Protein AF-A0AAU2DV90-F1 (afdb_monomer_lite)

Sequence (62 aa):
MCGAPANQVDHVVPGDDHSDANLQALCQWCHTHKSSSEGGTAAALTRVRTDKPKPAHPALED

Structure (mmCIF, N/CA/C/O backbone):
data_AF-A0AAU2DV90-F1
#
_entry.id   AF-A0AAU2DV90-F1
#
loop_
_atom_site.group_PDB
_atom_site.id
_atom_site.type_symbol
_atom_site.label_atom_id
_atom_site.label_alt_id
_atom_site.label_comp_id
_atom_site.label_asym_id
_atom_site.label_entity_id
_atom_site.label_seq_id
_atom_site.pdbx_PDB_ins_code
_atom_site.Cartn_x
_atom_site.Cartn_y
_atom_site.Cartn_z
_atom_site.occupancy
_atom_site.B_iso_or_equiv
_atom_site.auth_seq_id
_atom_site.auth_comp_id
_atom_site.auth_asym_id
_atom_site.auth_atom_id
_atom_site.pdbx_PDB_model_num
ATOM 1 N N . MET A 1 1 ? -3.136 -10.708 10.423 1.00 74.88 1 MET A N 1
ATOM 2 C CA . MET A 1 1 ? -3.675 -9.516 11.119 1.00 74.88 1 MET A CA 1
ATOM 3 C C . MET A 1 1 ? -3.024 -9.433 12.493 1.00 74.88 1 MET A C 1
ATOM 5 O O . MET A 1 1 ? -2.908 -10.473 13.125 1.00 74.88 1 MET A O 1
ATOM 9 N N . CYS A 1 2 ? -2.536 -8.267 12.931 1.00 92.00 2 CYS A N 1
ATOM 10 C CA . CYS A 1 2 ? -1.751 -8.155 14.175 1.00 92.00 2 CYS A CA 1
ATOM 11 C C . CYS A 1 2 ? -2.593 -7.983 15.456 1.00 92.00 2 CYS A C 1
ATOM 13 O O . CYS A 1 2 ? -2.038 -8.029 16.546 1.00 92.00 2 CYS A O 1
ATOM 15 N N . GLY A 1 3 ? -3.910 -7.763 15.337 1.00 93.12 3 GLY A N 1
ATOM 16 C CA . GLY A 1 3 ? -4.836 -7.626 16.471 1.00 93.12 3 GLY A CA 1
ATOM 17 C C . GLY A 1 3 ? -4.844 -6.258 17.170 1.00 93.12 3 GLY A C 1
ATOM 18 O O . GLY A 1 3 ? -5.668 -6.042 18.052 1.00 93.12 3 GLY A O 1
ATOM 19 N N . AL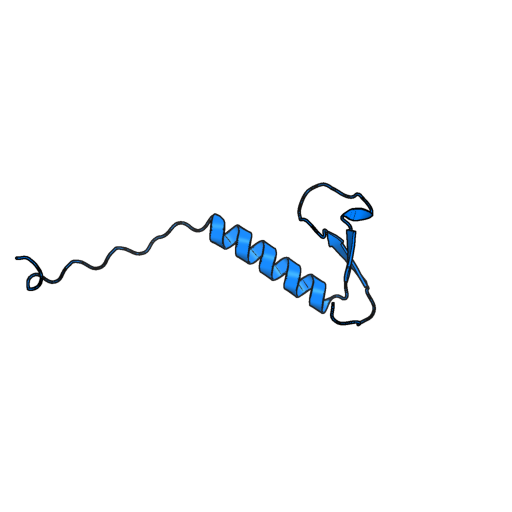A A 1 4 ? -3.970 -5.322 16.784 1.00 96.81 4 ALA A N 1
ATOM 20 C CA . ALA A 1 4 ? -3.987 -3.959 17.316 1.00 96.81 4 ALA A CA 1
ATOM 21 C C . ALA A 1 4 ? -5.222 -3.168 16.828 1.00 96.81 4 ALA A C 1
ATOM 23 O O . ALA A 1 4 ? -5.699 -3.431 15.719 1.00 96.81 4 ALA A O 1
ATOM 24 N N . PRO A 1 5 ? -5.707 -2.172 17.600 1.00 97.56 5 PRO A N 1
ATOM 25 C CA . PRO A 1 5 ? -6.816 -1.320 17.183 1.00 97.56 5 PRO A CA 1
ATOM 26 C C . PRO A 1 5 ? -6.560 -0.676 15.820 1.00 97.56 5 PRO A C 1
ATOM 28 O O . PRO A 1 5 ? -5.479 -0.135 15.562 1.00 97.56 5 PRO A O 1
ATOM 31 N N . ALA A 1 6 ? -7.562 -0.748 14.949 1.00 97.31 6 ALA A N 1
ATOM 32 C CA . ALA A 1 6 ? -7.485 -0.159 13.626 1.00 97.31 6 ALA A CA 1
ATOM 33 C C . ALA A 1 6 ? -7.700 1.357 13.684 1.00 97.31 6 ALA A C 1
ATOM 35 O O . ALA A 1 6 ? -8.531 1.858 14.439 1.00 97.31 6 ALA A O 1
ATOM 36 N N . ASN A 1 7 ? -6.950 2.074 12.856 1.00 97.81 7 ASN A N 1
ATOM 37 C CA . ASN A 1 7 ? -7.095 3.513 12.644 1.00 97.81 7 ASN A CA 1
ATOM 38 C C . ASN A 1 7 ? -6.903 3.914 11.174 1.00 97.81 7 ASN A C 1
ATOM 40 O O . ASN A 1 7 ? -6.908 5.101 10.869 1.00 97.81 7 ASN A O 1
ATOM 44 N N . GLN A 1 8 ? -6.722 2.934 10.289 1.00 98.31 8 GLN A N 1
ATOM 45 C CA . GLN A 1 8 ? -6.607 3.094 8.846 1.00 98.31 8 GLN A CA 1
ATOM 46 C C . GLN A 1 8 ? -7.606 2.161 8.159 1.00 98.31 8 GLN A C 1
ATOM 48 O O . GLN A 1 8 ? -7.866 1.056 8.646 1.00 98.31 8 GLN A O 1
ATOM 53 N N . VAL A 1 9 ? -8.131 2.602 7.020 1.00 97.62 9 VAL A N 1
ATOM 54 C CA . VAL A 1 9 ? -8.915 1.782 6.091 1.00 97.62 9 VAL A CA 1
ATOM 55 C C . VAL A 1 9 ? -8.081 1.625 4.829 1.00 97.62 9 VAL A C 1
ATOM 57 O O . VAL A 1 9 ? -7.515 2.603 4.350 1.00 97.62 9 VAL A O 1
ATOM 60 N N . ASP A 1 10 ? -7.981 0.404 4.323 1.00 97.50 10 ASP A N 1
ATOM 61 C CA . ASP A 1 10 ? -7.176 0.086 3.147 1.00 97.50 10 ASP A CA 1
ATOM 62 C C . ASP A 1 10 ? -7.876 -0.972 2.294 1.00 97.50 10 ASP A C 1
ATOM 64 O O . ASP A 1 10 ? -8.700 -1.737 2.796 1.00 97.50 10 ASP A O 1
ATOM 68 N N . HIS A 1 11 ? -7.534 -1.029 1.014 1.00 98.19 11 HIS A N 1
ATOM 69 C CA . HIS A 1 11 ? -8.077 -2.003 0.082 1.00 98.19 11 HIS A CA 1
ATOM 70 C C . HIS A 1 11 ? -7.463 -3.391 0.303 1.00 98.19 11 HIS A C 1
ATOM 7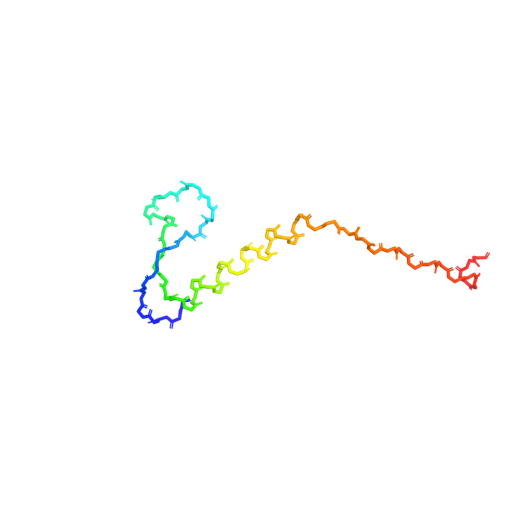2 O O . HIS A 1 11 ? -6.252 -3.512 0.486 1.00 98.19 11 HIS A O 1
ATOM 78 N N . VAL A 1 12 ? -8.267 -4.452 0.235 1.00 96.81 12 VAL A N 1
ATOM 79 C CA . VAL A 1 12 ? -7.801 -5.848 0.211 1.00 96.81 12 VAL A CA 1
ATOM 80 C C . VAL A 1 12 ? -7.092 -6.122 -1.117 1.00 96.81 12 VAL A C 1
ATOM 82 O O . VAL A 1 12 ? -5.980 -6.649 -1.135 1.00 96.81 12 VAL A O 1
ATOM 85 N N . VAL A 1 13 ? -7.722 -5.716 -2.223 1.00 96.94 13 VAL A N 1
ATOM 86 C CA . VAL A 1 13 ? -7.162 -5.710 -3.576 1.00 96.94 13 VAL A CA 1
ATOM 87 C C . VAL A 1 13 ? -6.991 -4.255 -4.027 1.00 96.94 13 VAL A C 1
ATOM 89 O O . VAL A 1 13 ? -7.984 -3.530 -4.094 1.00 96.94 13 VAL A O 1
ATOM 92 N N . PRO A 1 14 ? -5.766 -3.800 -4.348 1.00 95.38 14 PRO A N 1
ATOM 93 C CA . PRO A 1 14 ? -5.531 -2.420 -4.763 1.00 95.38 14 PRO A CA 1
ATOM 94 C C . PRO A 1 14 ? -6.234 -2.110 -6.092 1.00 95.38 14 PRO A C 1
ATOM 96 O O . PRO A 1 14 ? -6.215 -2.918 -7.021 1.00 95.38 14 PRO A O 1
ATOM 99 N N . GLY A 1 15 ? -6.831 -0.924 -6.197 1.00 94.31 15 GLY A N 1
ATOM 100 C CA . GLY A 1 15 ? -7.596 -0.499 -7.367 1.00 94.31 15 GLY A CA 1
ATOM 101 C C . GLY A 1 15 ? -8.639 0.555 -7.005 1.00 94.31 15 GLY A C 1
ATOM 102 O O . GLY A 1 15 ? -8.480 1.257 -6.013 1.00 94.31 15 GLY A O 1
ATOM 103 N N . ASP A 1 16 ? -9.692 0.645 -7.818 1.00 96.56 16 ASP A N 1
ATOM 104 C CA . ASP A 1 16 ? -10.787 1.622 -7.671 1.00 96.56 16 ASP A CA 1
ATOM 105 C C . ASP A 1 16 ? -12.076 1.002 -7.082 1.00 96.56 16 ASP A C 1
ATOM 107 O O . ASP A 1 16 ? -13.123 1.645 -6.999 1.00 96.56 16 ASP A O 1
ATOM 111 N N . ASP A 1 17 ? -12.021 -0.274 -6.682 1.00 98.00 17 ASP A N 1
ATOM 112 C CA . ASP A 1 17 ? -13.138 -0.947 -6.017 1.00 98.00 17 ASP A CA 1
ATOM 113 C C . ASP A 1 17 ? -13.205 -0.539 -4.541 1.00 98.00 17 ASP A C 1
ATOM 115 O O . ASP A 1 17 ? -12.487 -1.072 -3.695 1.00 98.00 17 ASP A O 1
ATOM 119 N N . HIS A 1 18 ? -14.106 0.394 -4.251 1.00 97.62 18 HIS A N 1
ATOM 120 C CA . HIS A 1 18 ? -14.378 0.909 -2.911 1.00 97.62 18 HIS A CA 1
ATOM 121 C C . HIS A 1 18 ? -15.569 0.212 -2.228 1.00 97.62 18 HIS A C 1
ATOM 123 O O . HIS A 1 18 ? -16.164 0.769 -1.306 1.00 97.62 18 HIS A O 1
ATOM 129 N N . SER A 1 19 ? -15.975 -0.974 -2.694 1.00 98.25 19 SER A N 1
ATOM 130 C CA . SER A 1 19 ? -17.015 -1.751 -2.016 1.00 98.25 19 SER A CA 1
ATOM 131 C C . SER A 1 19 ? -16.554 -2.190 -0.624 1.00 98.25 19 SER A C 1
ATOM 133 O O . SER A 1 19 ? -15.382 -2.498 -0.415 1.00 98.25 19 SER A O 1
ATOM 135 N N . ASP A 1 20 ? -17.484 -2.293 0.331 1.00 98.19 20 ASP A N 1
ATOM 136 C CA . ASP A 1 20 ? -17.167 -2.732 1.701 1.00 98.19 20 ASP A CA 1
ATOM 137 C C . ASP A 1 20 ? -16.462 -4.099 1.734 1.00 98.19 20 ASP A C 1
ATOM 139 O O . ASP A 1 20 ? -15.655 -4.367 2.620 1.00 98.19 20 ASP A O 1
ATOM 143 N N . ALA A 1 21 ? -16.732 -4.957 0.745 1.00 98.06 21 ALA A N 1
ATOM 144 C CA . ALA A 1 21 ? -16.088 -6.259 0.602 1.00 98.06 21 ALA A CA 1
ATOM 145 C C . ALA A 1 21 ? -14.588 -6.163 0.266 1.00 98.06 21 ALA A C 1
ATOM 147 O O . ALA A 1 21 ? -13.840 -7.092 0.574 1.00 98.06 21 ALA A O 1
ATOM 148 N N . ASN A 1 22 ? -14.152 -5.063 -0.353 1.00 98.44 22 ASN A N 1
ATOM 149 C CA . ASN A 1 22 ? -12.756 -4.804 -0.687 1.00 98.44 22 ASN A CA 1
ATOM 150 C C . ASN A 1 22 ? -12.060 -3.882 0.325 1.00 98.44 22 ASN A C 1
ATOM 152 O O . ASN A 1 22 ? -10.879 -3.601 0.163 1.00 98.44 22 ASN A O 1
ATOM 156 N N . LEU A 1 23 ? -12.736 -3.418 1.376 1.00 98.06 23 LEU A N 1
ATOM 157 C CA . LEU A 1 23 ? -12.126 -2.579 2.406 1.00 98.06 23 LEU A CA 1
ATOM 158 C C . LEU A 1 23 ? -11.810 -3.392 3.663 1.00 98.06 23 LEU A C 1
ATOM 160 O O . LEU A 1 23 ? -12.585 -4.232 4.114 1.00 98.06 23 LEU A O 1
ATOM 164 N N . GLN A 1 24 ? -10.656 -3.121 4.267 1.00 96.88 24 GLN A N 1
ATOM 165 C CA . GLN A 1 24 ? -10.231 -3.737 5.519 1.00 96.88 24 GLN A CA 1
ATOM 166 C C . GLN A 1 24 ? -9.703 -2.704 6.515 1.00 96.88 24 GLN A C 1
ATOM 168 O O . GLN A 1 24 ? -9.021 -1.742 6.164 1.00 96.88 24 GLN A O 1
ATOM 173 N N . ALA A 1 25 ? -9.984 -2.945 7.795 1.00 97.38 25 ALA A N 1
ATOM 174 C CA . ALA A 1 25 ? -9.500 -2.122 8.895 1.00 97.38 25 ALA A CA 1
ATOM 175 C C . ALA A 1 25 ? -8.091 -2.568 9.327 1.00 97.38 25 ALA A C 1
ATOM 177 O O . ALA A 1 25 ? -7.866 -3.736 9.655 1.00 97.38 25 ALA A O 1
ATOM 178 N N . LEU A 1 26 ? -7.136 -1.637 9.357 1.00 97.50 26 LEU A N 1
ATOM 179 C CA . LEU A 1 26 ? -5.742 -1.884 9.728 1.00 97.50 26 LEU A CA 1
ATOM 180 C C . LEU A 1 26 ? -5.261 -0.907 10.803 1.00 97.50 26 LEU A C 1
ATOM 182 O O . LEU A 1 26 ? -5.683 0.247 10.871 1.00 97.50 26 LEU A O 1
ATOM 186 N N . CYS A 1 27 ? -4.327 -1.358 11.642 1.00 98.19 27 CYS A N 1
ATOM 187 C CA . CYS A 1 27 ? -3.528 -0.436 12.443 1.00 98.19 27 CYS A CA 1
ATOM 188 C C . CYS A 1 27 ? -2.455 0.226 11.562 1.00 98.19 27 CYS A C 1
ATOM 190 O O . CYS A 1 27 ? -2.022 -0.342 10.554 1.00 98.19 27 CYS A O 1
ATOM 192 N N . GLN A 1 28 ? -1.968 1.391 11.985 1.00 97.94 28 GLN A N 1
ATOM 193 C CA . GLN A 1 28 ? -0.992 2.183 11.233 1.00 97.94 28 GLN A CA 1
ATOM 194 C C . GLN A 1 28 ? 0.265 1.406 10.811 1.00 97.94 28 GLN A C 1
ATOM 196 O O . GLN A 1 28 ? 0.763 1.588 9.699 1.00 97.94 28 GLN A O 1
ATOM 201 N N . TRP A 1 29 ? 0.778 0.526 11.677 1.00 97.69 29 TRP A N 1
ATOM 202 C CA . TRP A 1 29 ? 1.974 -0.262 11.374 1.00 97.69 29 TRP A CA 1
ATOM 203 C C . TRP A 1 29 ? 1.722 -1.268 10.243 1.00 97.69 29 TRP A C 1
ATOM 205 O O . TRP A 1 29 ? 2.487 -1.315 9.280 1.00 97.69 29 TRP A O 1
ATOM 215 N N . CYS A 1 30 ? 0.617 -2.022 10.311 1.00 97.88 30 CYS A N 1
ATOM 216 C CA . CYS A 1 30 ? 0.247 -2.960 9.250 1.00 97.88 30 CYS A CA 1
ATOM 217 C C . CYS A 1 30 ? -0.049 -2.243 7.930 1.00 97.88 30 CYS A C 1
ATOM 219 O O . CYS A 1 30 ? 0.390 -2.712 6.884 1.00 97.88 30 CYS A O 1
ATOM 221 N N . HIS A 1 31 ? -0.751 -1.110 7.989 1.00 98.06 31 HIS A N 1
ATOM 222 C CA . HIS A 1 31 ? -1.054 -0.294 6.816 1.00 98.06 31 HIS A CA 1
ATOM 223 C C . HIS A 1 31 ? 0.226 0.187 6.116 1.00 98.06 31 HIS A C 1
ATOM 225 O O . HIS A 1 31 ? 0.419 -0.048 4.927 1.00 98.06 31 HIS A O 1
ATOM 231 N N . THR A 1 32 ? 1.165 0.759 6.877 1.00 97.88 32 THR A N 1
ATOM 232 C CA . THR A 1 32 ? 2.462 1.211 6.344 1.00 97.88 32 THR A CA 1
ATOM 233 C C . THR A 1 32 ? 3.242 0.069 5.690 1.00 97.88 32 THR A C 1
ATOM 235 O O . THR A 1 32 ? 3.818 0.238 4.616 1.00 97.88 32 THR A O 1
ATOM 238 N N . HIS A 1 33 ? 3.256 -1.111 6.316 1.00 97.69 33 HIS A N 1
ATOM 239 C CA . HIS A 1 33 ? 3.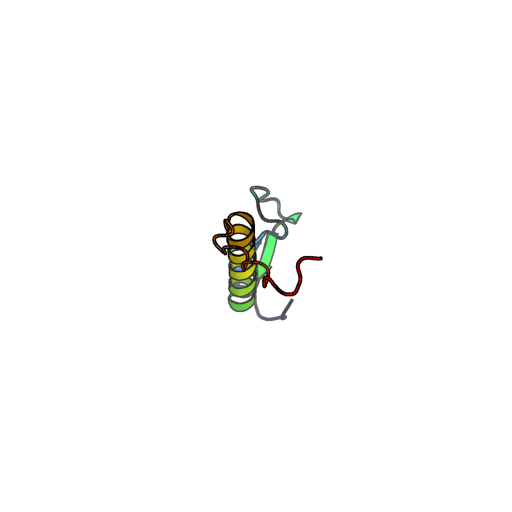972 -2.267 5.784 1.00 97.69 33 HIS A CA 1
ATOM 240 C C . HIS A 1 33 ? 3.354 -2.785 4.474 1.00 97.69 33 HIS A C 1
ATOM 242 O O . HIS A 1 33 ? 4.090 -3.143 3.553 1.00 97.69 33 HIS A O 1
ATOM 248 N N . LYS A 1 34 ? 2.018 -2.803 4.370 1.00 96.69 34 LYS A N 1
ATOM 249 C CA . LYS A 1 34 ? 1.303 -3.162 3.137 1.00 96.69 34 LYS A CA 1
ATOM 250 C C . LYS A 1 34 ? 1.594 -2.159 2.023 1.00 96.69 34 LYS A C 1
ATOM 252 O O . LYS A 1 34 ? 2.116 -2.557 0.986 1.00 96.69 34 LYS A O 1
ATOM 257 N N . SER A 1 35 ? 1.378 -0.871 2.287 1.00 96.94 35 SER A N 1
ATOM 258 C CA . SER A 1 35 ? 1.619 0.209 1.324 1.00 96.94 35 SER A CA 1
ATOM 259 C C . SER A 1 35 ? 3.063 0.213 0.796 1.00 96.94 35 SER A C 1
ATOM 261 O O . SER A 1 35 ? 3.292 0.309 -0.409 1.00 96.94 35 SER A O 1
ATOM 263 N N . SER A 1 36 ? 4.050 0.007 1.677 1.00 97.62 36 SER A N 1
ATOM 264 C CA . SER A 1 36 ? 5.461 -0.121 1.286 1.00 97.62 36 SER A CA 1
ATOM 265 C C . SER A 1 36 ? 5.708 -1.323 0.365 1.00 97.62 36 SER A C 1
ATOM 267 O O . SER A 1 36 ? 6.384 -1.199 -0.657 1.00 97.62 36 SER A O 1
ATOM 269 N N . SER A 1 37 ? 5.122 -2.483 0.684 1.00 97.50 37 SER A N 1
ATOM 270 C CA . SER A 1 37 ? 5.237 -3.692 -0.139 1.00 97.50 37 SER A CA 1
ATOM 271 C C . SER A 1 37 ? 4.596 -3.519 -1.519 1.00 97.50 37 SER A C 1
ATOM 273 O O . SER A 1 37 ? 5.166 -3.951 -2.522 1.00 97.50 37 SER A O 1
ATOM 275 N N . GLU A 1 38 ? 3.427 -2.885 -1.593 1.00 97.38 38 GLU A N 1
ATOM 276 C CA . GLU A 1 38 ? 2.720 -2.615 -2.850 1.00 97.38 38 GLU A CA 1
ATOM 277 C C . GLU A 1 38 ? 3.502 -1.636 -3.728 1.00 97.38 38 GLU A C 1
ATOM 279 O O . GLU A 1 38 ? 3.783 -1.937 -4.890 1.00 97.38 38 GLU A O 1
ATOM 284 N N . GLY A 1 39 ? 3.946 -0.512 -3.156 1.00 96.50 39 GLY A N 1
ATOM 285 C CA . GLY A 1 39 ? 4.786 0.458 -3.857 1.00 96.50 39 GLY A CA 1
ATOM 286 C C . GLY A 1 39 ? 6.109 -0.153 -4.327 1.00 96.50 39 GLY A C 1
ATOM 287 O O . GLY A 1 39 ? 6.521 0.053 -5.469 1.00 96.50 39 GLY A O 1
ATOM 288 N N . GLY A 1 40 ? 6.746 -0.972 -3.485 1.00 97.25 40 GLY A N 1
ATOM 289 C CA . GLY A 1 40 ? 7.956 -1.715 -3.838 1.00 97.25 40 GLY A CA 1
ATOM 290 C C . GLY A 1 40 ? 7.732 -2.703 -4.984 1.00 97.25 40 GLY A C 1
ATOM 291 O O . GLY A 1 40 ? 8.555 -2.786 -5.896 1.00 97.25 40 GLY A O 1
ATOM 292 N N . THR A 1 41 ? 6.597 -3.403 -4.986 1.00 96.12 41 THR A N 1
ATOM 293 C CA . THR A 1 41 ? 6.215 -4.322 -6.069 1.00 96.12 41 THR A CA 1
ATOM 294 C C . THR A 1 41 ? 5.986 -3.561 -7.376 1.00 96.12 41 THR A C 1
ATOM 296 O O . THR A 1 41 ? 6.546 -3.935 -8.406 1.00 96.12 41 THR A O 1
ATOM 299 N N . ALA A 1 42 ? 5.249 -2.447 -7.344 1.00 95.12 42 ALA A N 1
ATOM 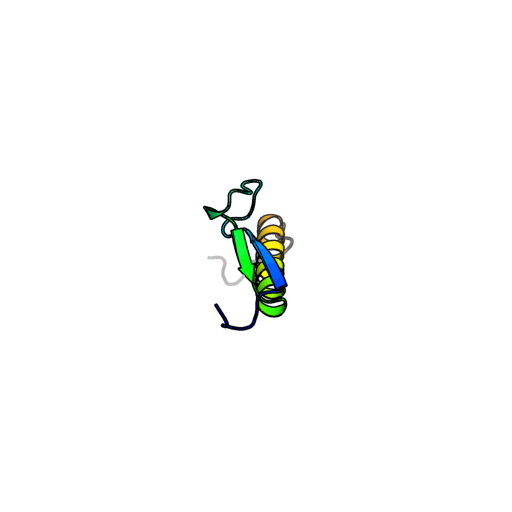300 C CA . ALA A 1 42 ? 5.014 -1.606 -8.519 1.00 95.12 42 ALA A CA 1
ATOM 301 C C . ALA A 1 42 ? 6.321 -1.023 -9.094 1.00 95.12 42 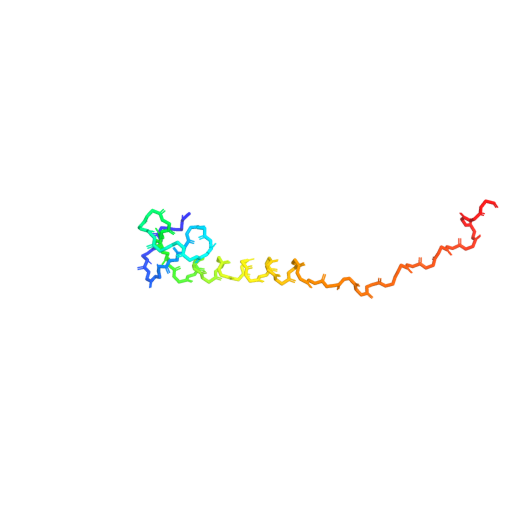ALA A C 1
ATOM 303 O O . ALA A 1 42 ? 6.541 -1.027 -10.310 1.00 95.12 42 ALA A O 1
ATOM 304 N N . ALA A 1 43 ? 7.230 -0.579 -8.223 1.00 95.81 43 ALA A N 1
ATOM 305 C CA . ALA A 1 43 ? 8.551 -0.106 -8.622 1.00 95.81 43 ALA A CA 1
ATOM 306 C C . ALA A 1 43 ? 9.407 -1.231 -9.228 1.00 95.81 43 ALA A C 1
ATOM 308 O O . ALA A 1 43 ? 10.112 -1.012 -10.210 1.00 95.81 43 ALA A O 1
ATOM 309 N N . ALA A 1 44 ? 9.340 -2.449 -8.682 1.00 94.75 44 ALA A N 1
ATOM 310 C CA . ALA A 1 44 ? 10.078 -3.594 -9.210 1.00 94.75 44 ALA A CA 1
ATOM 311 C C . ALA A 1 44 ? 9.594 -4.003 -10.611 1.00 94.75 44 ALA A C 1
ATOM 313 O O . ALA A 1 44 ? 10.424 -4.299 -11.468 1.00 94.75 44 ALA A O 1
ATOM 314 N N . LEU A 1 45 ? 8.281 -3.967 -10.863 1.00 93.56 45 LEU A N 1
ATOM 315 C CA . LEU A 1 45 ? 7.692 -4.283 -12.172 1.00 93.56 45 LEU A CA 1
ATOM 316 C C . LEU A 1 45 ? 8.097 -3.290 -13.270 1.00 93.56 45 LEU A C 1
ATOM 318 O O . LEU A 1 45 ? 8.208 -3.665 -14.434 1.00 93.56 45 LEU A O 1
ATOM 322 N N . THR A 1 46 ? 8.326 -2.029 -12.906 1.00 93.62 46 THR A N 1
ATOM 323 C CA . THR A 1 46 ? 8.714 -0.960 -13.844 1.00 93.62 46 THR A CA 1
ATOM 324 C C . THR A 1 46 ? 10.227 -0.779 -13.958 1.00 93.62 46 THR A C 1
ATOM 326 O O . THR A 1 46 ? 10.708 -0.010 -14.794 1.00 93.62 46 THR A O 1
ATOM 329 N N . ARG A 1 47 ? 11.010 -1.492 -13.141 1.00 92.25 47 ARG A N 1
ATOM 330 C CA . ARG A 1 47 ? 12.464 -1.359 -13.114 1.00 92.25 47 ARG A CA 1
ATOM 331 C C . ARG A 1 47 ? 13.096 -1.974 -14.361 1.00 92.25 47 ARG A C 1
ATOM 333 O O . ARG A 1 47 ? 13.088 -3.187 -14.553 1.00 92.25 47 ARG A O 1
ATOM 340 N N . VAL A 1 48 ? 13.743 -1.132 -15.162 1.00 87.06 48 VAL A N 1
ATOM 341 C CA . VAL A 1 48 ? 14.587 -1.573 -16.278 1.00 87.06 48 VAL A CA 1
ATOM 342 C C . VAL A 1 48 ? 15.898 -2.144 -15.734 1.00 87.06 48 VAL A C 1
ATOM 344 O O . VAL A 1 48 ? 16.543 -1.541 -14.871 1.00 87.06 48 VAL A O 1
ATOM 347 N N . ARG A 1 49 ? 16.305 -3.313 -16.241 1.00 82.44 49 ARG A N 1
ATOM 348 C CA . ARG A 1 49 ? 17.636 -3.868 -15.970 1.00 82.44 49 ARG A CA 1
ATOM 349 C C . ARG A 1 49 ? 18.694 -3.038 -16.685 1.00 82.44 49 ARG A C 1
ATOM 351 O O . ARG A 1 49 ? 18.652 -2.889 -17.902 1.00 82.44 49 ARG A O 1
ATOM 358 N N . THR A 1 50 ? 19.630 -2.496 -15.916 1.00 85.62 50 THR A N 1
ATOM 359 C CA . THR A 1 50 ? 20.766 -1.710 -16.419 1.00 85.62 50 THR A CA 1
ATOM 360 C C . THR A 1 50 ? 22.093 -2.449 -16.280 1.00 85.62 50 THR A C 1
ATOM 362 O O . THR A 1 50 ? 23.135 -1.922 -16.667 1.00 85.62 50 THR A O 1
ATOM 365 N N . ASP A 1 51 ? 22.084 -3.661 -15.723 1.00 85.81 51 ASP A N 1
ATOM 366 C CA . ASP A 1 51 ? 23.279 -4.477 -15.598 1.00 85.81 51 ASP A CA 1
ATOM 367 C C . ASP A 1 51 ? 23.752 -4.967 -16.970 1.00 85.81 51 ASP A C 1
ATOM 369 O O . ASP A 1 51 ? 22.997 -5.526 -17.765 1.00 85.81 51 ASP A O 1
ATOM 373 N N . LYS A 1 52 ? 25.039 -4.746 -17.252 1.00 82.62 52 LYS A N 1
ATOM 374 C CA . LYS A 1 52 ? 25.696 -5.304 -18.431 1.00 82.62 52 LYS A CA 1
ATOM 375 C C . LYS A 1 52 ? 26.082 -6.757 -18.129 1.00 82.62 52 LYS A C 1
ATOM 377 O O . LYS A 1 52 ? 26.723 -6.986 -17.096 1.00 82.62 52 LYS A O 1
ATOM 382 N N . PRO A 1 53 ? 25.775 -7.729 -19.010 1.00 82.62 53 PRO A N 1
ATOM 383 C CA . PRO A 1 53 ? 26.268 -9.089 -18.841 1.00 82.62 53 PRO A CA 1
ATOM 384 C C . PRO A 1 53 ? 27.800 -9.078 -18.783 1.00 82.62 53 PRO A C 1
ATOM 386 O O . PRO A 1 53 ? 28.462 -8.354 -19.534 1.00 82.62 53 PRO A O 1
ATOM 389 N N . LYS A 1 54 ? 28.369 -9.863 -17.864 1.00 83.56 54 LYS A N 1
ATOM 390 C CA . LYS A 1 54 ? 29.825 -10.021 -17.779 1.00 83.56 54 LYS A CA 1
ATOM 391 C C . LYS A 1 54 ? 30.326 -10.673 -19.076 1.00 83.56 54 LYS A C 1
ATOM 393 O O . LYS A 1 54 ? 29.674 -11.607 -19.542 1.00 83.56 54 LYS A O 1
ATOM 398 N N . PRO A 1 55 ? 31.444 -10.205 -19.661 1.00 83.19 55 PRO A N 1
ATOM 399 C CA . PRO A 1 55 ? 32.030 -10.887 -20.810 1.00 83.19 55 PRO A CA 1
ATOM 400 C C . PRO A 1 55 ? 32.389 -12.328 -20.425 1.00 83.19 55 PRO A C 1
ATOM 402 O O . PRO A 1 55 ? 32.836 -12.571 -19.300 1.00 83.19 55 PRO A O 1
ATOM 405 N N . ALA A 1 56 ? 32.176 -13.272 -21.345 1.00 83.12 56 ALA A N 1
ATOM 406 C CA . ALA A 1 56 ? 32.667 -14.634 -21.176 1.00 83.12 56 ALA A CA 1
ATOM 407 C C . ALA A 1 56 ? 34.201 -14.607 -21.088 1.00 83.12 56 ALA A C 1
ATOM 409 O O . ALA A 1 56 ? 34.857 -13.815 -21.768 1.00 83.12 56 ALA A O 1
ATOM 410 N N . HIS A 1 57 ? 34.772 -15.427 -20.203 1.00 76.62 57 HIS A N 1
ATOM 411 C CA . HIS A 1 57 ? 36.222 -15.565 -20.137 1.00 76.62 57 HIS A CA 1
ATOM 412 C C . HIS A 1 57 ? 36.709 -16.334 -21.373 1.00 76.62 57 HIS A C 1
ATOM 414 O O . HIS A 1 57 ? 36.152 -17.396 -21.643 1.00 76.62 57 HIS A O 1
ATOM 420 N N . PRO A 1 58 ? 37.782 -15.882 -22.047 1.00 81.12 58 PRO A N 1
ATOM 421 C CA . PRO A 1 58 ? 38.264 -16.516 -23.277 1.00 81.12 58 PRO A CA 1
ATOM 422 C C . PRO A 1 58 ? 38.652 -17.997 -23.142 1.00 81.12 58 PRO A C 1
ATOM 424 O O . PRO A 1 58 ? 38.691 -18.729 -24.115 1.00 81.12 58 PRO A O 1
ATOM 427 N N . ALA A 1 59 ? 38.942 -18.463 -21.923 1.00 77.00 59 ALA A N 1
ATOM 428 C CA . ALA A 1 59 ? 39.287 -19.861 -21.648 1.00 77.00 59 ALA A CA 1
ATOM 429 C C . ALA A 1 59 ? 38.064 -20.796 -21.489 1.00 77.00 59 ALA A C 1
ATOM 431 O O . ALA A 1 59 ? 38.235 -21.955 -21.122 1.00 77.00 59 ALA A O 1
ATOM 432 N N . LEU A 1 60 ? 36.842 -20.286 -21.679 1.00 75.56 60 LEU A N 1
ATOM 433 C CA . LEU A 1 60 ? 35.581 -2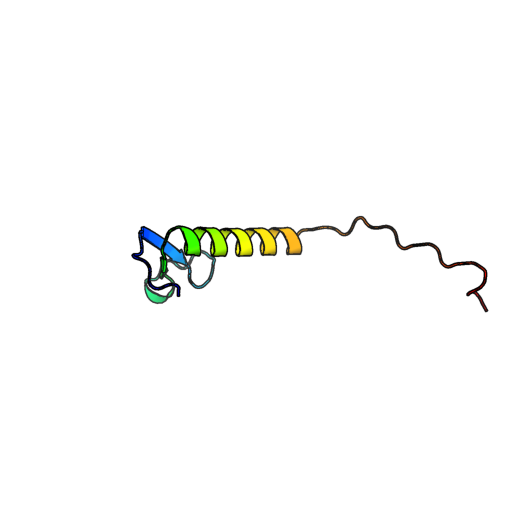1.045 -21.651 1.00 75.56 60 LEU A CA 1
ATOM 434 C C . LEU A 1 60 ? 34.912 -21.102 -23.040 1.00 75.56 60 LEU A C 1
ATOM 436 O O . LEU A 1 60 ? 33.759 -21.517 -23.148 1.00 75.56 60 LEU A O 1
ATOM 440 N N . GLU A 1 61 ? 35.618 -20.644 -24.073 1.00 68.75 61 GLU A N 1
ATOM 441 C CA . GLU A 1 61 ? 35.263 -20.757 -25.489 1.00 68.75 61 GLU A CA 1
ATOM 442 C C . GLU A 1 61 ? 35.928 -22.056 -26.007 1.00 68.75 61 GLU A C 1
ATOM 444 O O . GLU A 1 61 ? 37.098 -22.270 -25.694 1.00 68.75 61 GLU A O 1
ATOM 449 N N . ASP A 1 62 ? 35.176 -22.946 -26.675 1.00 60.50 62 ASP A N 1
ATOM 450 C CA . ASP A 1 62 ? 35.617 -24.294 -27.128 1.00 60.50 62 ASP A CA 1
ATOM 451 C C . ASP A 1 62 ? 36.884 -24.276 -28.007 1.00 60.50 62 ASP A C 1
ATOM 453 O O . ASP A 1 62 ? 36.953 -23.427 -28.930 1.00 60.50 62 ASP A O 1
#

Secondary structure (DSSP, 8-state):
---SPP-EEEESS-SS---GGGEEEE-HHHHHHHHHHHHHHHHHHHPPP-PPPPPPPGGG--

Foldseek 3Di:
DPPDFFDDKDFCDDDDPPDPVGIDTDHPVVVVVVVVVVVVVVCVVPDDDPDDDDDDDPVPDD

pLDDT: mean 92.28, std 8.46, range [60.5, 98.44]

Radius of gyration: 20.91 Å; chains: 1; bounding box: 56×28×44 Å